Protein AF-A0A377W9R6-F1 (afdb_monomer_lite)

Radius of gyration: 21.55 Å; chains: 1; bounding box: 51×58×36 Å

Foldseek 3Di:
DWWAFPVHRVDIDDPVVCVVVVADPPRTHTDDPDDDDDDPVVVVVLVPDDPVVSVCVVPVVVVVPPDPPPPPPPDDPPDDDDDDD

InterPro domains:
  IPR029144 Threonine synthase, N-terminal [PF14821] (7-52)
  IPR036052 Tryptophan synthase beta chain-like, PALP domain superfamily [SSF53686] (1-61)
  IPR037158 Threonine synthase, N-terminal domain superfamily [G3DSA:3.90.1380.10] (1-69)

Sequence (85 aa):
MKLYNLKDHNEQVSFAQAVTQGLGKHQGLFFPHDLPEFSLTEIDDMLAQDFVTRSAKFYPPLSAMRSRRMSCSSGCARRLRFRRR

Secondary structure (DSSP, 8-state):
-EEEESS-TT-EEEHHHHHHH-SBGGGBPEEESSPPP--HHHHHHHHTS-HHHHHHHH-HHHHTTS-------S-----------

pLDDT: mean 74.04, std 18.6, range [40.53, 91.31]

Structure (mmCIF, N/CA/C/O backbone):
data_AF-A0A377W9R6-F1
#
_entry.id   AF-A0A377W9R6-F1
#
loop_
_atom_site.group_PDB
_atom_site.id
_atom_site.type_symbol
_atom_site.label_atom_id
_atom_site.label_alt_id
_atom_site.label_comp_id
_atom_site.label_asym_id
_atom_site.label_entity_id
_atom_site.label_seq_id
_atom_site.pdbx_PDB_ins_cod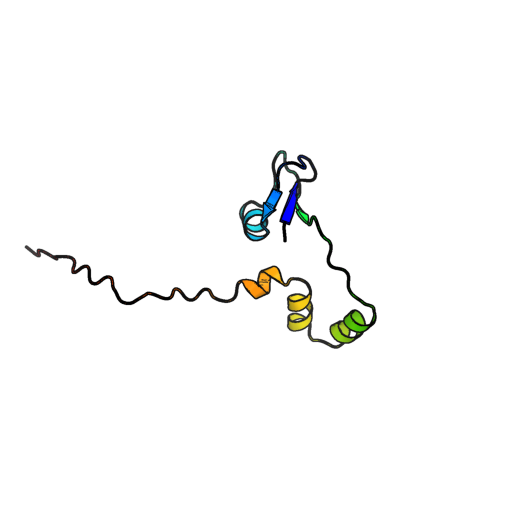e
_atom_site.Cartn_x
_atom_site.Cartn_y
_atom_site.Cartn_z
_atom_site.occupancy
_atom_site.B_iso_or_equiv
_atom_site.auth_seq_id
_atom_site.auth_comp_id
_atom_site.auth_asym_id
_atom_site.auth_atom_id
_atom_site.pdbx_PDB_model_num
ATOM 1 N N . MET A 1 1 ? 1.116 -3.605 5.131 1.00 78.06 1 MET A N 1
ATOM 2 C CA . MET A 1 1 ? 0.707 -2.198 4.957 1.00 78.06 1 MET A CA 1
ATOM 3 C C . MET A 1 1 ? -0.445 -1.902 5.906 1.00 78.06 1 MET A C 1
ATOM 5 O O . MET A 1 1 ? -1.393 -2.688 5.944 1.00 78.06 1 MET A O 1
ATOM 9 N N . LYS A 1 2 ? -0.320 -0.838 6.705 1.00 83.38 2 LYS A N 1
ATOM 10 C CA . LYS A 1 2 ? -1.374 -0.325 7.591 1.00 83.38 2 LYS A CA 1
ATOM 11 C C . LYS A 1 2 ? -2.008 0.900 6.929 1.00 83.38 2 LYS A C 1
ATOM 13 O O . LYS A 1 2 ? -1.284 1.704 6.343 1.00 83.38 2 LYS A O 1
ATOM 18 N N . LEU A 1 3 ? -3.329 1.012 7.003 1.00 88.06 3 LEU A N 1
ATOM 19 C CA . LEU A 1 3 ? -4.076 2.167 6.513 1.00 88.06 3 LEU A CA 1
ATOM 20 C C . LEU A 1 3 ? -4.789 2.830 7.685 1.00 88.06 3 LEU A C 1
ATOM 22 O O . LEU A 1 3 ? -5.256 2.130 8.581 1.00 88.06 3 LEU A O 1
ATOM 26 N N . TYR A 1 4 ? -4.876 4.153 7.666 1.00 90.38 4 TYR A N 1
ATOM 27 C CA . TYR A 1 4 ? -5.576 4.941 8.674 1.00 90.38 4 TYR A CA 1
ATOM 28 C C . TYR A 1 4 ? -6.718 5.731 8.039 1.00 90.38 4 TYR A C 1
ATOM 30 O O . TYR A 1 4 ? -6.679 6.060 6.851 1.00 90.38 4 TYR A O 1
ATOM 38 N N . ASN A 1 5 ? -7.756 6.020 8.816 1.00 90.94 5 ASN A N 1
ATOM 39 C CA . ASN A 1 5 ? -8.861 6.853 8.361 1.00 90.94 5 ASN A CA 1
ATOM 40 C C . ASN A 1 5 ? -8.486 8.345 8.465 1.00 90.94 5 ASN A C 1
ATOM 42 O O . ASN A 1 5 ? -8.011 8.805 9.501 1.00 90.94 5 ASN A O 1
ATOM 46 N N . LEU A 1 6 ? -8.734 9.115 7.401 1.00 87.50 6 LEU A N 1
ATOM 47 C CA . LEU A 1 6 ? -8.477 10.564 7.361 1.00 87.50 6 LEU A CA 1
ATOM 48 C C . LEU A 1 6 ? -9.300 11.380 8.372 1.00 87.50 6 LEU A C 1
ATOM 50 O O . LEU A 1 6 ? -8.893 12.477 8.741 1.00 87.50 6 LEU A O 1
ATOM 54 N N . LYS A 1 7 ? -10.473 10.886 8.781 1.00 85.19 7 LYS A N 1
ATOM 55 C CA . LYS A 1 7 ? -11.359 11.572 9.738 1.00 85.19 7 LYS A CA 1
ATOM 56 C C . LYS A 1 7 ? -11.142 11.125 11.182 1.00 85.19 7 LYS A C 1
ATOM 58 O O . LYS A 1 7 ? -11.460 11.8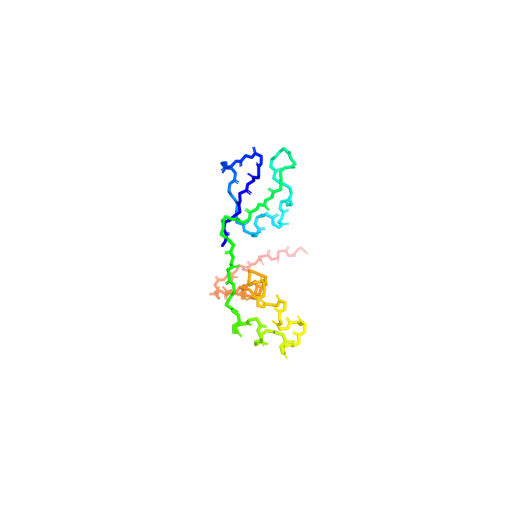74 12.098 1.00 85.19 7 LYS A O 1
ATOM 63 N N . ASP A 1 8 ? -10.628 9.916 11.377 1.00 86.25 8 ASP A N 1
ATOM 64 C CA . ASP A 1 8 ? -10.333 9.347 12.691 1.00 86.25 8 ASP A CA 1
ATOM 65 C C . ASP A 1 8 ? -9.002 8.594 12.625 1.00 86.25 8 ASP A C 1
ATOM 67 O O . ASP A 1 8 ? -8.941 7.417 12.271 1.00 86.25 8 ASP A O 1
ATOM 71 N N . HIS A 1 9 ? -7.917 9.280 12.984 1.00 81.12 9 HIS A N 1
ATOM 72 C CA . HIS A 1 9 ? -6.562 8.727 12.919 1.00 81.12 9 HIS A CA 1
ATOM 73 C C . HIS A 1 9 ? -6.328 7.529 13.857 1.00 81.12 9 HIS A C 1
ATOM 75 O O . HIS A 1 9 ? -5.333 6.817 13.700 1.00 81.12 9 HIS A O 1
ATOM 81 N N . ASN A 1 10 ? -7.230 7.278 14.815 1.00 85.38 10 ASN A N 1
ATOM 82 C CA . ASN A 1 10 ? -7.151 6.102 15.682 1.00 85.38 10 ASN A CA 1
ATOM 83 C C . ASN A 1 10 ? -7.654 4.832 14.981 1.00 85.38 10 ASN A C 1
ATOM 85 O O . ASN A 1 10 ? -7.300 3.723 15.384 1.00 85.38 10 ASN A O 1
ATOM 89 N N . GLU A 1 11 ? -8.476 4.967 13.936 1.00 84.62 11 GLU A N 1
ATOM 90 C CA . GLU A 1 11 ? -8.935 3.835 13.138 1.00 84.62 11 GLU A CA 1
ATOM 91 C C . GLU A 1 11 ? -7.824 3.407 12.174 1.00 84.62 11 GLU A C 1
ATOM 93 O O . GLU A 1 11 ? -7.642 3.988 11.104 1.00 84.62 11 GLU A O 1
ATOM 98 N N . GLN A 1 12 ? -7.085 2.365 12.567 1.00 88.44 12 GLN A N 1
ATOM 99 C CA . GLN A 1 12 ? -6.094 1.704 11.723 1.00 88.44 12 GLN A CA 1
ATOM 100 C C . GLN A 1 12 ? -6.564 0.306 11.333 1.00 88.44 12 GLN A C 1
ATOM 102 O O . GLN A 1 12 ? -6.917 -0.511 12.184 1.00 88.44 12 GLN A O 1
ATOM 107 N N . VAL A 1 13 ? -6.511 0.014 10.040 1.00 88.44 13 VAL A N 1
ATOM 108 C CA . VAL A 1 13 ? -6.932 -1.267 9.470 1.00 88.44 13 VAL A CA 1
ATOM 109 C C . VAL A 1 13 ? -5.852 -1.838 8.556 1.00 88.44 13 VAL A C 1
ATOM 111 O O . VAL A 1 13 ? -4.979 -1.135 8.037 1.00 88.44 13 VAL A O 1
ATOM 114 N N . SER A 1 14 ? -5.892 -3.153 8.357 1.00 89.62 14 SER A N 1
ATOM 115 C CA . SER A 1 14 ? -5.076 -3.809 7.331 1.00 89.62 14 SER A CA 1
ATOM 116 C C . SER A 1 14 ? -5.670 -3.602 5.934 1.00 89.62 14 SER A C 1
ATOM 118 O O . SER A 1 14 ? -6.865 -3.360 5.785 1.00 89.62 14 SER A O 1
ATOM 120 N N . PHE A 1 15 ? -4.854 -3.765 4.888 1.00 85.88 15 PHE A N 1
ATOM 121 C CA . PHE A 1 15 ? -5.315 -3.647 3.497 1.00 85.88 15 PHE A CA 1
ATOM 122 C C . PHE A 1 15 ? -6.498 -4.569 3.176 1.00 85.88 15 PHE A C 1
ATOM 124 O O . PHE A 1 15 ? -7.485 -4.123 2.603 1.00 85.88 15 PHE A O 1
ATOM 131 N N . ALA A 1 16 ? -6.440 -5.837 3.601 1.00 87.19 16 ALA A N 1
ATOM 132 C CA . ALA A 1 16 ? -7.531 -6.785 3.374 1.00 87.19 16 ALA A CA 1
ATOM 133 C C . ALA A 1 16 ? -8.844 -6.314 4.022 1.00 87.19 16 ALA A C 1
ATOM 135 O O . ALA A 1 16 ? -9.899 -6.413 3.403 1.00 87.19 16 ALA A O 1
ATOM 136 N N . GLN A 1 17 ? -8.768 -5.749 5.231 1.00 86.31 17 GLN A N 1
ATOM 137 C CA . GLN A 1 17 ? -9.932 -5.193 5.923 1.00 86.31 17 GLN A CA 1
ATOM 138 C C . GLN A 1 17 ? -10.472 -3.948 5.215 1.00 86.31 17 GLN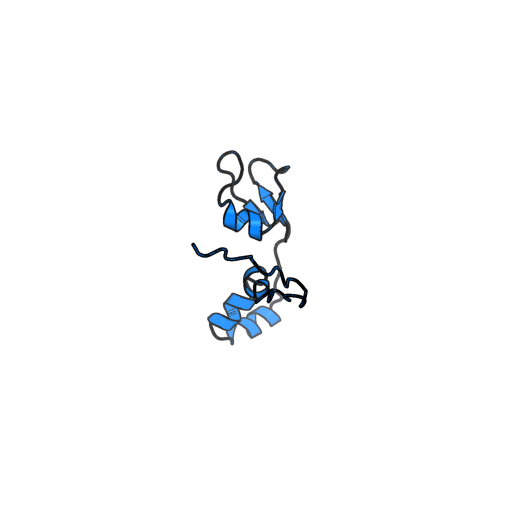 A C 1
ATOM 140 O O . GLN A 1 17 ? -11.675 -3.874 4.979 1.00 86.31 17 GLN A O 1
ATOM 145 N N . ALA A 1 18 ? -9.597 -3.020 4.813 1.00 88.38 18 ALA A N 1
ATOM 146 C CA . ALA A 1 18 ? -9.986 -1.816 4.080 1.00 88.38 18 ALA A CA 1
ATOM 147 C C . ALA A 1 18 ? -10.716 -2.152 2.768 1.00 88.38 18 ALA A C 1
ATOM 149 O O . ALA A 1 18 ? -11.739 -1.545 2.469 1.00 88.38 18 ALA A O 1
ATOM 150 N N . VAL A 1 19 ? -10.248 -3.164 2.025 1.00 87.69 19 VAL A N 1
ATOM 151 C CA . VAL A 1 19 ? -10.902 -3.622 0.785 1.00 87.69 19 VAL A CA 1
ATOM 152 C C . VAL A 1 19 ? -12.286 -4.217 1.062 1.00 87.69 19 VAL A C 1
ATOM 154 O O . VAL A 1 19 ? -13.217 -3.964 0.304 1.00 87.69 19 VAL A O 1
ATOM 157 N N . THR A 1 20 ? -12.448 -4.982 2.146 1.00 88.25 20 THR A N 1
ATOM 158 C CA . THR A 1 20 ? -13.753 -5.568 2.502 1.00 88.25 20 THR A CA 1
ATOM 159 C C . THR A 1 20 ? -14.740 -4.563 3.097 1.00 88.25 20 THR A C 1
ATOM 161 O O . THR A 1 20 ? -15.940 -4.698 2.886 1.00 88.25 20 THR A O 1
ATOM 164 N N . GLN A 1 21 ? -14.252 -3.575 3.849 1.00 87.25 21 GLN A N 1
ATOM 165 C CA . GLN A 1 21 ? -15.076 -2.574 4.531 1.00 87.25 21 GLN A CA 1
ATOM 166 C C . GLN A 1 21 ? -15.445 -1.409 3.600 1.00 87.25 21 GLN A C 1
ATOM 168 O O . GLN A 1 21 ? -16.537 -0.850 3.704 1.00 87.25 21 GLN A O 1
ATOM 173 N N . GLY A 1 22 ? -14.547 -1.040 2.683 1.00 88.00 22 GLY A N 1
ATOM 174 C CA . GLY A 1 22 ? -14.712 0.088 1.772 1.00 88.00 22 GLY A CA 1
ATOM 175 C C . GLY A 1 22 ? -14.482 1.428 2.470 1.00 88.00 22 GLY A C 1
ATOM 176 O O . GLY A 1 22 ? -13.385 1.980 2.410 1.00 88.00 22 GLY A O 1
ATOM 177 N N . LEU A 1 23 ? -15.517 1.958 3.127 1.00 88.75 23 LEU A N 1
ATOM 178 C CA . LEU A 1 23 ? -15.465 3.253 3.813 1.00 88.75 23 LEU A CA 1
ATOM 179 C C . LEU A 1 23 ? -15.198 3.083 5.313 1.00 88.75 23 LEU A C 1
ATOM 181 O O . LEU A 1 23 ? -15.806 2.249 5.987 1.00 88.75 23 LEU A O 1
ATOM 185 N N . GLY A 1 24 ? -14.303 3.912 5.842 1.00 85.69 24 GLY A N 1
ATOM 186 C CA . GLY A 1 24 ? -14.062 4.031 7.273 1.00 85.69 24 GLY A CA 1
ATOM 187 C C . GLY A 1 24 ? -15.199 4.759 7.986 1.00 85.69 24 GLY A C 1
ATOM 188 O O . GLY A 1 24 ? -16.170 5.235 7.377 1.00 85.69 24 GLY A O 1
ATOM 189 N N . LYS A 1 25 ? -15.070 4.887 9.307 1.00 85.88 25 LYS A N 1
ATOM 190 C CA . LYS A 1 25 ? -16.014 5.658 10.123 1.00 85.88 25 LYS A CA 1
ATOM 191 C C . LYS A 1 25 ? -16.229 7.064 9.563 1.00 85.88 25 LYS A C 1
ATOM 193 O O . LYS A 1 25 ? -15.315 7.690 9.024 1.00 85.88 25 LYS A O 1
ATOM 198 N N . HIS A 1 26 ? -17.461 7.556 9.702 1.00 85.56 26 HIS A N 1
ATOM 199 C CA . HIS A 1 26 ? -17.888 8.877 9.225 1.00 85.56 26 HIS A CA 1
ATOM 200 C C . HIS A 1 26 ? -17.685 9.105 7.720 1.00 85.56 26 HIS A C 1
ATOM 202 O O . HIS A 1 26 ? -17.452 10.240 7.298 1.00 85.56 26 HIS A O 1
ATOM 208 N N . GLN A 1 27 ? -17.768 8.044 6.906 1.00 84.00 27 GLN A N 1
ATOM 209 C CA . GLN A 1 27 ? -17.469 8.108 5.468 1.00 84.00 27 GLN A CA 1
ATOM 210 C C . GLN A 1 27 ? -16.051 8.646 5.222 1.00 84.00 27 GLN A C 1
ATOM 212 O O . GLN A 1 27 ? -15.819 9.497 4.362 1.00 84.00 27 GLN A O 1
ATOM 217 N N . GLY A 1 28 ? -15.116 8.227 6.068 1.00 87.12 28 GLY A N 1
ATOM 218 C CA . GLY A 1 28 ? -13.711 8.551 5.926 1.00 87.12 28 GLY A CA 1
ATOM 219 C C . GLY A 1 28 ? -13.031 7.592 4.957 1.00 87.12 28 GLY A C 1
ATOM 220 O O . GLY A 1 28 ? -13.342 6.402 4.925 1.00 87.12 28 GLY A O 1
ATOM 221 N N . LEU A 1 29 ? -12.124 8.110 4.134 1.00 90.25 29 LEU A N 1
ATOM 222 C CA . LEU A 1 29 ? -11.313 7.285 3.244 1.00 90.25 29 LEU A CA 1
ATOM 223 C C . LEU A 1 29 ? -10.111 6.733 4.013 1.00 90.25 29 LEU A C 1
ATOM 225 O O . LEU A 1 29 ? -9.537 7.423 4.859 1.00 90.25 29 LEU A O 1
ATOM 229 N N . PHE A 1 30 ? -9.734 5.494 3.704 1.00 90.81 30 PHE A N 1
ATOM 230 C CA . PHE A 1 30 ? -8.519 4.883 4.229 1.00 90.81 30 PHE A CA 1
ATOM 231 C C . PHE A 1 30 ? -7.314 5.303 3.390 1.00 90.81 30 PHE A C 1
ATOM 233 O O . PHE A 1 30 ? -7.307 5.114 2.174 1.00 90.81 30 PHE A O 1
ATOM 240 N N . PHE A 1 31 ? -6.288 5.839 4.045 1.00 89.00 31 PHE A N 1
ATOM 241 C CA . PHE A 1 31 ? -5.032 6.233 3.420 1.00 89.00 31 PHE A CA 1
ATOM 242 C C . PHE A 1 31 ? -3.874 5.380 3.967 1.00 89.00 31 PHE A C 1
ATOM 244 O O . PHE A 1 31 ? -3.855 5.081 5.164 1.00 89.00 31 PHE A O 1
ATOM 251 N N . PRO A 1 32 ? -2.921 4.931 3.132 1.00 88.69 32 PRO A N 1
ATOM 252 C CA . PRO A 1 32 ? -1.741 4.207 3.603 1.00 88.69 32 PRO A CA 1
ATOM 253 C C . PRO A 1 32 ? -0.887 5.076 4.530 1.00 88.69 32 PRO A C 1
ATOM 255 O O . PRO A 1 32 ? -0.682 6.251 4.246 1.00 88.69 32 PRO A O 1
ATOM 258 N N . HIS A 1 33 ? -0.361 4.507 5.618 1.00 85.12 33 HIS A N 1
ATOM 259 C CA . HIS A 1 33 ? 0.553 5.258 6.487 1.00 85.12 33 HIS A CA 1
ATOM 260 C C . HIS A 1 33 ? 1.902 5.532 5.810 1.00 85.12 33 HIS A C 1
ATOM 262 O O . HIS A 1 33 ? 2.435 6.632 5.930 1.00 85.12 33 HIS A O 1
ATOM 268 N N . ASP A 1 34 ? 2.404 4.542 5.076 1.00 83.75 34 ASP A N 1
ATOM 269 C CA . ASP A 1 34 ? 3.673 4.604 4.364 1.00 83.75 34 ASP A CA 1
ATOM 270 C C . ASP A 1 34 ? 3.398 4.592 2.860 1.00 83.75 34 ASP A C 1
ATOM 272 O O . ASP A 1 34 ? 2.671 3.721 2.360 1.00 83.75 34 ASP A O 1
ATOM 276 N N . LEU A 1 35 ? 3.982 5.549 2.142 1.00 82.88 35 LEU A N 1
ATOM 277 C CA . LEU A 1 35 ? 3.950 5.595 0.686 1.00 82.88 35 LEU A CA 1
ATOM 278 C C . LEU A 1 35 ? 5.221 4.926 0.148 1.00 82.88 35 LEU A C 1
ATOM 280 O O . LEU A 1 35 ? 6.316 5.321 0.542 1.00 82.88 35 LEU A O 1
ATOM 284 N N . PRO A 1 36 ? 5.108 3.905 -0.718 1.00 81.06 36 PRO A N 1
ATOM 285 C CA . PRO A 1 36 ? 6.277 3.336 -1.368 1.00 81.06 36 PRO A CA 1
ATOM 286 C C . PRO A 1 36 ? 6.871 4.359 -2.343 1.00 81.06 36 PRO A C 1
ATOM 288 O O . PRO A 1 36 ? 6.155 4.916 -3.176 1.00 81.06 36 PRO A O 1
ATOM 291 N N . GLU A 1 37 ? 8.175 4.586 -2.239 1.00 83.50 37 GLU A N 1
ATOM 292 C CA . GLU A 1 37 ? 8.943 5.405 -3.174 1.00 83.50 37 GLU A CA 1
ATOM 293 C C . GLU A 1 37 ? 9.635 4.509 -4.204 1.00 83.50 37 GLU A C 1
ATOM 295 O O . GLU A 1 37 ? 10.023 3.381 -3.898 1.00 83.50 37 GLU A O 1
ATOM 300 N N . PHE A 1 38 ? 9.788 5.017 -5.426 1.00 83.94 38 PHE A N 1
ATOM 301 C CA . PHE A 1 38 ? 10.479 4.330 -6.514 1.00 83.94 38 PHE A CA 1
ATOM 302 C C . PHE A 1 38 ? 11.704 5.142 -6.924 1.00 83.94 38 PHE A C 1
ATOM 304 O O . PHE A 1 38 ? 11.635 6.369 -7.034 1.00 83.94 38 PHE A O 1
ATOM 311 N N . SER A 1 39 ? 12.818 4.463 -7.181 1.00 85.75 39 SER A N 1
ATOM 312 C CA . SER A 1 39 ? 14.002 5.095 -7.763 1.00 85.75 39 SER A CA 1
ATOM 313 C C . SER A 1 39 ? 13.826 5.322 -9.270 1.00 85.75 39 SER A C 1
ATOM 315 O O . SER A 1 39 ? 13.076 4.610 -9.937 1.00 85.75 39 SER A O 1
ATOM 317 N N . LEU A 1 40 ? 14.539 6.304 -9.834 1.00 84.44 40 LEU A N 1
ATOM 318 C CA . LEU A 1 40 ? 14.457 6.618 -11.270 1.00 84.44 40 LEU A CA 1
ATOM 319 C C . LEU A 1 40 ? 14.813 5.411 -12.154 1.00 84.44 40 LEU A C 1
ATOM 321 O O . LEU A 1 40 ? 14.146 5.163 -13.151 1.00 84.44 40 LEU A O 1
ATOM 325 N N . THR A 1 41 ? 15.797 4.611 -11.739 1.00 84.88 41 THR A N 1
ATOM 326 C CA . THR A 1 41 ? 16.207 3.391 -12.447 1.00 84.88 41 THR A CA 1
ATOM 327 C C . THR A 1 41 ? 15.114 2.323 -12.461 1.00 84.88 41 THR A C 1
ATOM 329 O O . THR A 1 41 ? 14.898 1.669 -13.475 1.00 84.88 41 THR A O 1
ATOM 332 N N . GLU A 1 42 ? 14.373 2.168 -11.360 1.00 84.69 42 GLU A N 1
ATOM 333 C CA . GLU A 1 42 ? 13.261 1.211 -11.293 1.00 84.69 42 GLU A CA 1
ATOM 334 C C . GLU A 1 42 ? 12.079 1.642 -12.165 1.00 84.69 42 GLU A C 1
ATOM 336 O O . GLU A 1 42 ? 11.366 0.792 -12.698 1.00 84.69 42 GLU A O 1
ATOM 341 N N . ILE A 1 43 ? 11.870 2.951 -12.329 1.00 86.56 43 ILE A N 1
ATOM 342 C CA . ILE A 1 43 ? 10.818 3.489 -13.195 1.00 86.56 43 ILE A CA 1
ATOM 343 C C . ILE A 1 43 ? 11.112 3.138 -14.657 1.00 86.56 43 ILE A C 1
ATOM 345 O O . ILE A 1 43 ? 10.214 2.639 -15.340 1.00 86.56 43 ILE A O 1
ATOM 349 N N . ASP A 1 44 ? 12.351 3.328 -15.116 1.00 88.56 44 ASP A N 1
ATOM 350 C CA . ASP A 1 44 ? 12.762 2.982 -16.483 1.00 88.56 44 ASP A CA 1
ATOM 351 C C . ASP A 1 44 ? 12.594 1.480 -16.757 1.00 88.56 44 ASP A C 1
ATOM 353 O O . ASP A 1 44 ? 11.979 1.084 -17.755 1.00 88.56 44 ASP A O 1
ATOM 357 N N . ASP A 1 45 ? 13.027 0.638 -15.814 1.00 88.31 45 ASP A N 1
ATOM 358 C CA . ASP A 1 45 ? 12.852 -0.813 -15.897 1.00 88.31 45 ASP A CA 1
ATOM 359 C C . ASP A 1 45 ? 11.372 -1.215 -15.935 1.00 88.31 45 ASP A C 1
ATOM 361 O O . ASP A 1 45 ? 10.994 -2.148 -16.645 1.00 88.31 45 ASP A O 1
ATOM 365 N N . MET A 1 46 ? 10.510 -0.529 -15.177 1.00 86.62 46 MET A N 1
ATOM 366 C CA . MET A 1 46 ? 9.069 -0.789 -15.154 1.00 86.62 46 MET A CA 1
ATOM 367 C C . MET A 1 46 ? 8.370 -0.339 -16.436 1.00 86.62 46 MET A C 1
ATOM 369 O O . MET A 1 46 ? 7.425 -1.002 -16.870 1.00 86.62 46 MET A O 1
ATOM 373 N N . LEU A 1 47 ? 8.803 0.760 -17.054 1.00 88.50 47 LEU A N 1
ATOM 374 C CA . LEU A 1 47 ? 8.228 1.258 -18.305 1.00 88.50 47 LEU A CA 1
ATOM 375 C C . LEU A 1 47 ? 8.446 0.289 -19.473 1.00 88.50 47 LEU A C 1
ATOM 377 O O . LEU A 1 47 ? 7.580 0.208 -20.344 1.00 88.50 47 LEU A O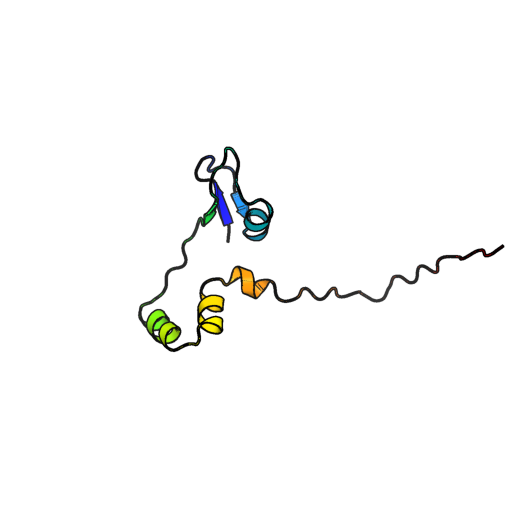 1
ATOM 381 N N . ALA A 1 48 ? 9.531 -0.489 -19.446 1.00 91.00 48 ALA A N 1
ATOM 382 C CA . ALA A 1 48 ? 9.818 -1.528 -20.433 1.00 91.00 48 ALA A CA 1
ATOM 383 C C . ALA A 1 48 ? 8.948 -2.797 -20.290 1.00 91.00 48 ALA A C 1
ATOM 385 O O . ALA A 1 48 ? 8.936 -3.638 -21.189 1.00 91.00 48 ALA A O 1
ATOM 386 N N . GLN A 1 49 ? 8.225 -2.965 -19.175 1.00 89.62 49 GLN A N 1
ATOM 387 C CA . GLN A 1 49 ? 7.406 -4.155 -18.917 1.00 89.62 49 GLN A CA 1
ATOM 388 C C . GLN A 1 49 ? 5.995 -4.043 -19.504 1.00 89.62 49 GLN A C 1
ATOM 390 O O . GLN A 1 49 ? 5.445 -2.955 -19.690 1.00 89.62 49 GLN A O 1
ATOM 395 N N . ASP A 1 50 ? 5.363 -5.196 -19.725 1.00 91.31 50 ASP A N 1
ATOM 396 C CA . ASP A 1 50 ? 3.953 -5.268 -20.089 1.00 91.31 50 ASP A CA 1
ATOM 397 C C . ASP A 1 50 ? 3.043 -4.777 -18.945 1.00 91.31 50 ASP A C 1
ATOM 399 O O . ASP A 1 50 ? 3.400 -4.782 -17.763 1.00 91.31 50 ASP A O 1
ATOM 403 N N . PHE A 1 51 ? 1.827 -4.356 -19.301 1.00 86.75 51 PHE A N 1
ATOM 404 C CA . PHE A 1 51 ? 0.879 -3.744 -18.366 1.00 86.75 51 PHE A CA 1
ATOM 405 C C . PHE A 1 51 ? 0.559 -4.630 -17.151 1.00 86.75 51 PHE A C 1
ATOM 407 O O . PHE A 1 51 ? 0.444 -4.121 -16.031 1.00 86.75 51 PHE A O 1
ATOM 414 N N . VAL A 1 52 ? 0.430 -5.945 -17.347 1.00 87.12 52 VAL A N 1
ATOM 415 C CA . VAL A 1 52 ? 0.064 -6.880 -16.274 1.00 87.12 52 VAL A CA 1
ATOM 416 C C . VAL A 1 52 ? 1.226 -7.042 -15.297 1.00 87.12 52 VAL A C 1
ATOM 418 O O . VAL A 1 52 ? 1.037 -6.908 -14.088 1.00 87.12 52 VAL A O 1
ATOM 421 N N . THR A 1 53 ? 2.444 -7.243 -15.800 1.00 87.00 53 THR A N 1
ATOM 422 C CA . THR A 1 53 ? 3.637 -7.357 -14.948 1.00 87.00 53 THR A CA 1
ATOM 423 C C . THR A 1 53 ? 3.935 -6.054 -14.204 1.00 87.00 53 THR A C 1
ATOM 425 O O . THR A 1 53 ? 4.229 -6.075 -13.005 1.00 87.00 53 THR A O 1
ATOM 428 N N . ARG A 1 54 ? 3.794 -4.908 -14.878 1.00 89.69 54 ARG A N 1
ATOM 429 C CA . ARG A 1 54 ? 4.021 -3.585 -14.282 1.00 89.69 54 ARG A CA 1
ATOM 430 C C . ARG A 1 54 ? 3.017 -3.264 -13.174 1.00 89.69 54 ARG A C 1
ATOM 432 O O . ARG A 1 54 ? 3.404 -2.818 -12.096 1.00 89.69 54 ARG A O 1
ATOM 439 N N . SER A 1 55 ? 1.729 -3.513 -13.412 1.00 86.06 55 SER A N 1
ATOM 440 C CA . SER A 1 55 ? 0.676 -3.266 -12.413 1.00 86.06 55 SER A CA 1
ATOM 441 C C . SER A 1 55 ? 0.801 -4.180 -11.189 1.00 86.06 55 SER A C 1
ATOM 443 O O . SER A 1 55 ? 0.545 -3.736 -10.068 1.00 86.06 55 SER A O 1
ATOM 445 N N . ALA A 1 56 ? 1.280 -5.416 -11.367 1.00 83.44 56 ALA A N 1
ATOM 446 C CA . ALA A 1 56 ? 1.543 -6.334 -10.260 1.00 83.44 56 ALA A CA 1
ATOM 447 C C . ALA A 1 56 ? 2.675 -5.858 -9.328 1.00 83.44 56 ALA A C 1
ATOM 449 O O . ALA A 1 56 ? 2.610 -6.112 -8.123 1.00 83.44 56 ALA A O 1
ATOM 450 N N . LYS A 1 57 ? 3.683 -5.150 -9.860 1.00 80.94 57 LYS A N 1
ATOM 451 C CA . LYS A 1 57 ? 4.740 -4.511 -9.055 1.00 80.94 57 LYS A CA 1
ATOM 452 C C . LYS A 1 57 ? 4.234 -3.300 -8.270 1.00 80.94 57 LYS A C 1
ATOM 454 O O . LYS A 1 57 ? 4.690 -3.077 -7.156 1.00 80.94 57 LYS A O 1
ATOM 459 N N . PHE A 1 58 ? 3.284 -2.548 -8.826 1.00 76.12 58 PHE A N 1
ATOM 460 C CA . PHE A 1 58 ? 2.713 -1.366 -8.173 1.00 76.12 58 PHE A CA 1
ATOM 461 C C . PHE A 1 58 ? 1.729 -1.720 -7.044 1.00 76.12 58 PHE A C 1
ATOM 463 O O . PHE A 1 58 ? 1.679 -1.033 -6.027 1.00 76.12 58 PHE A O 1
ATOM 470 N N . TYR A 1 59 ? 0.979 -2.820 -7.184 1.00 68.94 59 TYR A N 1
ATOM 471 C CA . TYR A 1 59 ? 0.034 -3.309 -6.170 1.00 68.94 59 TYR A CA 1
ATOM 472 C C . TYR A 1 59 ? 0.479 -4.645 -5.540 1.00 68.94 59 TYR A C 1
ATOM 474 O O . TYR A 1 59 ? -0.238 -5.650 -5.639 1.00 68.94 59 TYR A O 1
ATOM 482 N N . PRO A 1 60 ? 1.617 -4.686 -4.816 1.00 60.22 60 PRO A N 1
ATOM 483 C CA . PRO A 1 60 ? 2.123 -5.915 -4.215 1.00 60.22 60 PRO A CA 1
ATOM 484 C C . PRO A 1 60 ? 1.155 -6.621 -3.242 1.00 60.22 60 PRO A C 1
ATOM 486 O O . PRO A 1 60 ? 1.170 -7.855 -3.214 1.00 60.22 60 PRO A O 1
ATOM 489 N N . PRO A 1 61 ? 0.265 -5.952 -2.464 1.00 56.62 61 PRO A N 1
ATOM 490 C CA . PRO A 1 61 ? -0.639 -6.699 -1.587 1.00 56.62 61 PRO A CA 1
ATOM 491 C C . PRO A 1 61 ? -1.656 -7.564 -2.346 1.00 56.62 61 PRO A C 1
ATOM 493 O O . PRO A 1 61 ? -2.143 -8.540 -1.778 1.00 56.62 61 PRO A O 1
ATOM 496 N N . LEU A 1 62 ? -1.953 -7.264 -3.618 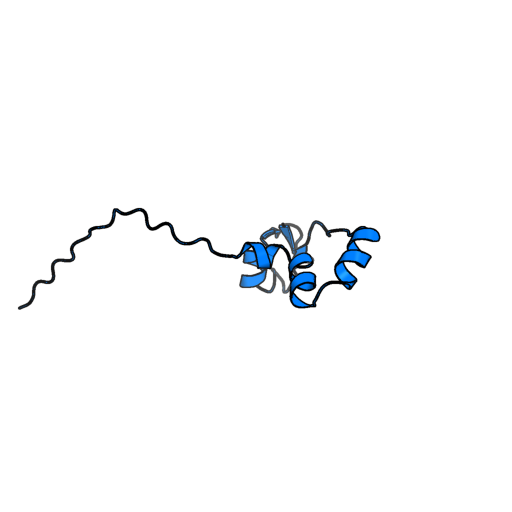1.00 49.91 62 LEU A N 1
ATOM 497 C CA . LEU A 1 62 ? -2.873 -8.070 -4.425 1.00 49.91 62 LEU A CA 1
ATOM 498 C C . LEU A 1 62 ? -2.201 -9.349 -4.955 1.00 49.91 62 LEU A C 1
ATOM 500 O O . LEU A 1 62 ? -2.832 -10.404 -5.019 1.00 49.91 62 LEU A O 1
ATOM 504 N N . SER A 1 63 ? -0.906 -9.286 -5.286 1.00 51.72 63 SER A N 1
ATOM 505 C CA . SER A 1 63 ? -0.142 -10.443 -5.777 1.00 51.72 63 SER A CA 1
ATOM 506 C C . SER A 1 63 ? 0.223 -11.429 -4.658 1.00 51.72 63 SER A C 1
ATOM 508 O O . SER A 1 63 ? 0.271 -12.639 -4.893 1.00 51.72 63 SER A O 1
ATOM 510 N N . ALA A 1 64 ? 0.373 -10.943 -3.420 1.00 49.22 64 ALA A N 1
ATOM 511 C CA . ALA A 1 64 ? 0.593 -11.766 -2.225 1.00 49.22 64 ALA A CA 1
ATOM 512 C C . ALA A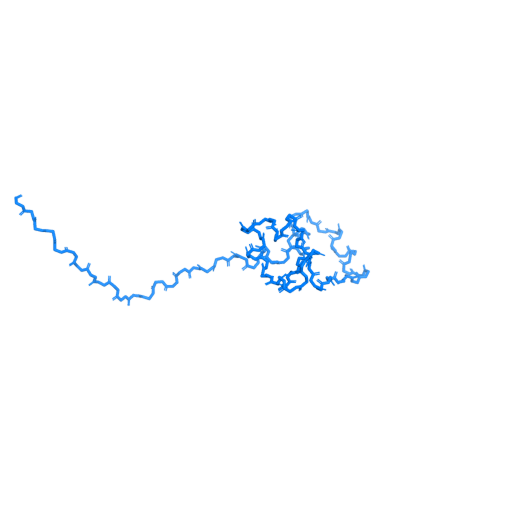 1 64 ? -0.632 -12.613 -1.814 1.00 49.22 64 ALA A C 1
ATOM 514 O O . ALA A 1 64 ? -0.506 -13.543 -1.017 1.00 49.22 64 ALA A O 1
ATOM 515 N N . MET A 1 65 ? -1.814 -12.346 -2.382 1.00 46.31 65 MET A N 1
ATOM 516 C CA . MET A 1 65 ? -3.028 -13.146 -2.171 1.00 46.31 65 MET A CA 1
ATOM 517 C C . MET A 1 65 ? -3.065 -14.438 -3.012 1.00 46.31 65 MET A C 1
ATOM 519 O O . MET A 1 65 ? -4.080 -15.138 -3.045 1.00 46.31 65 MET A O 1
ATOM 523 N N . ARG A 1 66 ? -1.956 -14.814 -3.666 1.00 45.81 66 ARG A N 1
ATOM 524 C CA . ARG A 1 66 ? -1.815 -16.126 -4.305 1.00 45.81 66 ARG A CA 1
ATOM 525 C C . ARG A 1 66 ? -1.717 -17.239 -3.255 1.00 45.81 66 ARG A C 1
ATOM 527 O O . ARG A 1 66 ? -0.656 -17.573 -2.749 1.00 45.81 66 ARG A O 1
ATOM 534 N N . SER A 1 67 ? -2.866 -17.872 -3.033 1.00 43.81 67 SER A N 1
ATOM 535 C CA . SER A 1 67 ? -3.014 -19.273 -2.632 1.00 43.81 67 SER A CA 1
ATOM 536 C C . SER A 1 67 ? -2.371 -19.659 -1.292 1.00 43.81 67 SER A C 1
ATOM 538 O O . SER A 1 67 ? -1.387 -20.394 -1.232 1.00 43.81 67 SER A O 1
ATOM 540 N N . ARG A 1 68 ? -3.051 -19.332 -0.184 1.00 43.84 68 ARG A N 1
ATOM 541 C CA . ARG A 1 68 ? -3.094 -20.298 0.924 1.00 43.84 68 ARG A CA 1
ATOM 542 C C . ARG A 1 68 ? -3.887 -21.507 0.425 1.00 43.84 68 ARG A C 1
ATOM 544 O O . ARG A 1 68 ? -5.097 -21.580 0.619 1.00 43.84 68 ARG A O 1
ATOM 551 N N . ARG A 1 69 ? -3.223 -22.442 -0.267 1.00 40.91 69 ARG A N 1
ATOM 552 C CA . ARG A 1 69 ? -3.746 -23.807 -0.374 1.00 40.91 69 ARG A CA 1
ATOM 553 C C . ARG A 1 69 ? -3.961 -24.270 1.058 1.00 40.91 69 ARG A C 1
ATOM 555 O O . ARG A 1 69 ? -3.011 -24.321 1.834 1.00 40.91 69 ARG A O 1
ATOM 562 N N . MET A 1 70 ? -5.214 -24.538 1.405 1.00 41.56 70 MET A N 1
ATOM 563 C CA . MET A 1 70 ? -5.564 -25.254 2.619 1.00 41.56 70 MET A CA 1
ATOM 564 C C . MET A 1 70 ? -4.757 -26.551 2.615 1.00 41.56 70 MET A C 1
ATOM 566 O O . MET A 1 70 ? -5.049 -27.472 1.853 1.00 41.56 70 MET A O 1
ATOM 570 N N . SER A 1 71 ? -3.713 -26.620 3.434 1.00 44.00 71 SER A N 1
ATOM 571 C CA . SER A 1 71 ? -3.149 -27.888 3.854 1.00 44.00 71 SER A CA 1
ATOM 572 C C . SER A 1 71 ? -4.206 -28.544 4.738 1.00 44.00 71 SER A C 1
ATOM 574 O O . SER A 1 71 ? -4.243 -28.358 5.951 1.00 44.00 71 SER A O 1
ATOM 576 N N . CYS A 1 72 ? -5.128 -29.274 4.106 1.00 41.69 72 CYS A N 1
ATOM 577 C CA . CYS A 1 72 ? -5.890 -30.310 4.783 1.00 41.69 72 CYS A CA 1
ATOM 578 C C . CYS A 1 72 ? -4.873 -31.336 5.284 1.00 41.69 72 CYS A C 1
ATOM 580 O O . CYS A 1 72 ? -4.484 -32.253 4.563 1.00 41.69 72 CYS A O 1
ATOM 582 N N . SER A 1 73 ? -4.415 -31.153 6.517 1.00 43.06 73 SER A N 1
ATOM 583 C CA . SER A 1 73 ? -3.783 -32.203 7.293 1.00 43.06 73 SER A CA 1
ATOM 584 C C . SER A 1 73 ? -4.793 -33.343 7.412 1.00 43.06 73 SER A C 1
ATOM 586 O O . SER A 1 73 ? -5.870 -33.223 7.997 1.00 43.06 73 SER A O 1
ATOM 588 N N . SER A 1 74 ? -4.450 -34.441 6.753 1.00 54.03 74 SER A N 1
ATOM 589 C CA . SER A 1 74 ? -5.070 -35.754 6.842 1.00 54.03 74 SER A CA 1
ATOM 590 C C . SER A 1 74 ? -5.373 -36.116 8.299 1.00 54.03 74 SER A C 1
ATOM 592 O O . SER A 1 74 ? -4.464 -36.431 9.061 1.00 54.03 74 SER A O 1
ATOM 594 N N . GLY A 1 75 ? -6.646 -36.059 8.697 1.00 51.38 75 GLY A N 1
ATOM 595 C CA . GLY A 1 75 ? -7.031 -36.426 10.062 1.00 51.38 75 GLY A CA 1
ATOM 596 C C . GLY A 1 75 ? -8.517 -36.382 10.411 1.00 51.38 75 GLY A C 1
ATOM 597 O O . GLY A 1 75 ? -8.875 -36.779 11.513 1.00 51.38 75 GLY A O 1
ATOM 598 N N . CYS A 1 76 ? -9.415 -35.949 9.520 1.00 46.47 76 CYS A N 1
ATOM 599 C CA . CYS A 1 76 ? -10.845 -35.869 9.841 1.00 46.47 76 CYS A CA 1
ATOM 600 C C . CYS A 1 76 ? -11.656 -36.994 9.177 1.00 46.47 76 CYS A C 1
ATOM 602 O O . CYS A 1 76 ? -12.504 -36.765 8.319 1.00 46.47 76 CYS A O 1
ATOM 604 N N . ALA A 1 77 ? -11.415 -38.236 9.597 1.00 47.66 77 ALA A N 1
ATOM 605 C CA . ALA A 1 77 ? -12.341 -39.338 9.350 1.00 47.66 77 ALA A CA 1
ATOM 606 C C . ALA A 1 77 ? -13.500 -39.280 10.367 1.00 47.66 77 ALA A C 1
ATOM 608 O O . ALA A 1 77 ? -13.562 -40.072 11.305 1.00 47.66 77 ALA A O 1
ATOM 609 N N . ARG A 1 78 ? -14.448 -38.346 10.202 1.00 42.78 78 ARG A N 1
ATOM 610 C CA . ARG A 1 78 ? -15.763 -38.450 10.863 1.00 42.78 78 ARG A CA 1
ATOM 611 C C . ARG A 1 78 ? -16.735 -39.161 9.933 1.00 42.78 78 ARG A C 1
ATOM 613 O O . ARG A 1 78 ? -17.408 -38.560 9.104 1.00 42.78 78 ARG A O 1
ATOM 620 N N . ARG A 1 79 ? -16.791 -40.480 10.104 1.00 40.53 79 ARG A N 1
ATOM 621 C CA . ARG A 1 79 ? -17.785 -41.384 9.523 1.00 40.53 79 ARG A CA 1
ATOM 622 C C . ARG A 1 79 ? -19.176 -40.986 10.038 1.00 40.53 79 ARG A C 1
ATOM 624 O O . ARG A 1 79 ? -19.561 -41.364 11.144 1.00 40.53 79 ARG A O 1
ATOM 631 N N . LEU A 1 80 ? -19.919 -40.196 9.261 1.00 44.19 80 LEU A N 1
ATOM 632 C CA . LEU A 1 80 ? -21.341 -39.962 9.508 1.00 44.19 80 LEU A CA 1
ATOM 633 C C . LEU A 1 80 ? -22.082 -41.301 9.394 1.00 44.19 80 LEU A C 1
ATOM 635 O O . LEU A 1 80 ? -22.080 -41.947 8.347 1.00 44.19 80 LEU A O 1
ATOM 639 N N . ARG A 1 81 ? -22.713 -41.726 10.493 1.00 45.22 81 ARG A N 1
ATOM 640 C CA . ARG A 1 81 ? -23.683 -42.822 10.488 1.00 45.22 81 ARG A CA 1
ATOM 641 C C . ARG A 1 81 ? -24.903 -42.373 9.690 1.00 45.22 81 ARG A C 1
ATOM 643 O O . ARG A 1 81 ? -25.696 -41.578 10.182 1.00 45.22 81 ARG A O 1
ATOM 650 N N . PHE A 1 82 ? -25.070 -42.911 8.488 1.00 42.97 82 PHE A N 1
ATOM 651 C CA . PHE A 1 82 ? -26.322 -42.816 7.747 1.00 42.97 82 PHE A CA 1
ATOM 652 C C . PHE A 1 82 ? -27.188 -44.022 8.133 1.00 42.97 82 PHE A C 1
ATOM 654 O O . PHE A 1 82 ? -27.005 -45.129 7.631 1.00 42.97 82 PHE A O 1
ATOM 661 N N . ARG A 1 83 ? -28.089 -43.829 9.100 1.00 46.22 83 ARG A N 1
ATOM 662 C CA . ARG A 1 83 ? -29.121 -44.809 9.462 1.00 46.22 83 ARG A CA 1
ATOM 663 C C . ARG A 1 83 ? -30.249 -44.655 8.432 1.00 46.22 83 ARG A C 1
ATOM 665 O O . ARG A 1 83 ? -31.065 -43.748 8.563 1.00 46.22 83 ARG A O 1
ATOM 672 N N . ARG A 1 84 ? -30.252 -45.471 7.372 1.00 45.47 84 ARG A N 1
ATOM 673 C CA . ARG A 1 84 ? -31.424 -45.604 6.489 1.00 45.47 84 ARG A CA 1
ATOM 674 C C . ARG A 1 84 ? -32.467 -46.470 7.200 1.00 45.47 84 ARG A C 1
ATOM 676 O O . ARG A 1 84 ? -32.116 -47.531 7.714 1.00 45.47 84 ARG A O 1
ATOM 683 N N . ARG A 1 85 ? -33.695 -45.959 7.283 1.00 49.19 85 ARG A N 1
ATOM 684 C CA . ARG A 1 85 ? -34.906 -46.780 7.381 1.00 49.19 85 ARG A CA 1
ATOM 685 C C . ARG A 1 85 ? -35.195 -47.373 6.010 1.00 49.19 85 ARG A C 1
ATOM 687 O O . ARG A 1 85 ? -34.838 -46.692 5.021 1.00 49.19 85 ARG A O 1
#

Organism: Klebsiella pneumoniae (NCBI:txid573)